Protein AF-A0A848XDM6-F1 (afdb_monomer_lite)

Sequence (126 aa):
MVLRSLLIL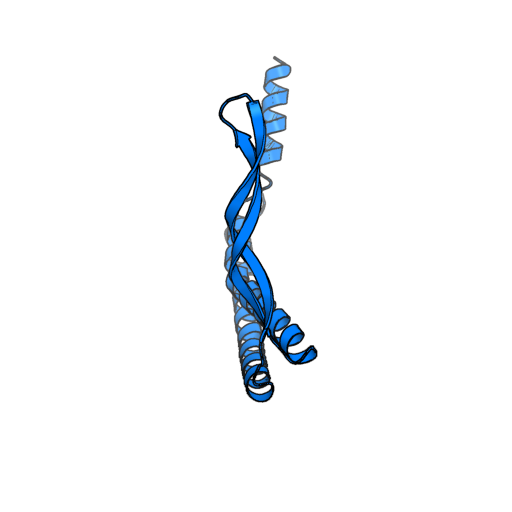ALATLTACGTPQDRCRAKATRDLRVVVDLIEDLQVDIDRGYRLEERTNPTIGIALCSGNNDNSLFCFGNRTSTRKVPVAIDIPAEREKLAALEIKRRELAARAQRELAACEAQFPES

Secondary structure (DSSP, 8-state):
-HHHHHHHHHHHGGGGS--HHHHHHHHHTHHHHHHHHHHHHHHHHHHHTEEEEEEEEEEEEEEEEE-TTS-EEEEEEEEEEEEEEEEE--HHHHHHHHHHHHHHHHHHHHHHHHHHHHHHHHS---

Radius of gyration: 26.06 Å; chains: 1; bounding box: 61×50×61 Å

Structure (mmCIF, N/CA/C/O backbone):
data_AF-A0A848XDM6-F1
#
_entry.id   AF-A0A848XDM6-F1
#
loop_
_atom_site.group_PDB
_atom_site.id
_atom_site.type_symbol
_atom_site.label_atom_id
_atom_site.label_alt_id
_atom_site.label_comp_id
_atom_site.label_asym_id
_atom_site.label_entity_id
_atom_site.label_seq_id
_atom_site.pdbx_PDB_ins_code
_atom_site.Cartn_x
_atom_site.Cartn_y
_atom_site.Cartn_z
_atom_site.occupancy
_atom_site.B_iso_or_equiv
_atom_site.auth_seq_id
_atom_site.auth_comp_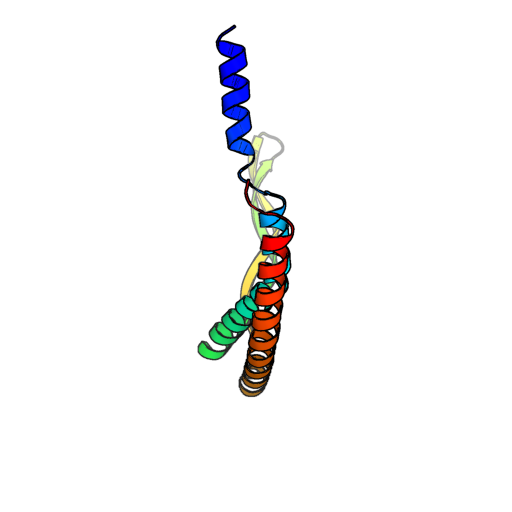id
_atom_site.auth_asym_id
_atom_site.auth_atom_id
_atom_site.pdbx_PDB_model_num
ATOM 1 N N . MET A 1 1 ? -46.099 25.973 4.574 1.00 50.19 1 MET A N 1
ATOM 2 C CA . MET A 1 1 ? -45.518 25.176 5.683 1.00 50.19 1 MET A CA 1
ATOM 3 C C . MET A 1 1 ? -44.930 23.833 5.235 1.00 50.19 1 MET A C 1
ATOM 5 O O . MET A 1 1 ? -43.966 23.401 5.842 1.00 50.19 1 MET A O 1
ATOM 9 N N . VAL A 1 2 ? -45.430 23.211 4.157 1.00 56.62 2 VAL A N 1
ATOM 10 C CA . VAL A 1 2 ? -45.013 21.866 3.692 1.00 56.62 2 VAL A CA 1
ATOM 11 C C . VAL A 1 2 ? -43.583 21.817 3.117 1.00 56.62 2 VAL A C 1
ATOM 13 O O . VAL A 1 2 ? -42.831 20.892 3.404 1.00 56.62 2 VAL A O 1
ATOM 16 N N . LEU A 1 3 ? -43.159 22.856 2.384 1.00 55.97 3 LEU A N 1
ATOM 17 C CA . LEU A 1 3 ? -41.841 22.913 1.726 1.00 55.97 3 LEU A CA 1
ATOM 18 C C . LEU A 1 3 ? -40.655 22.951 2.713 1.00 55.97 3 LEU A C 1
ATOM 20 O O . LEU A 1 3 ? -39.564 22.483 2.410 1.00 55.97 3 LEU A O 1
ATOM 24 N N . ARG A 1 4 ? -40.885 23.483 3.919 1.00 55.75 4 ARG A N 1
ATOM 25 C CA . ARG A 1 4 ? -39.870 23.626 4.975 1.00 55.75 4 ARG A CA 1
ATOM 26 C C . ARG A 1 4 ? -39.664 22.312 5.739 1.00 55.75 4 ARG A C 1
ATOM 28 O O . ARG A 1 4 ? -38.540 21.999 6.109 1.00 55.75 4 ARG A O 1
ATOM 35 N N . SER A 1 5 ? -40.728 21.521 5.900 1.00 56.22 5 SER A N 1
ATOM 36 C CA . SER A 1 5 ? -40.675 20.177 6.493 1.00 56.22 5 SER A CA 1
ATOM 37 C C . SER A 1 5 ? -40.009 19.154 5.566 1.00 56.22 5 SER A C 1
ATOM 39 O O . SER A 1 5 ? -39.261 18.306 6.042 1.00 56.22 5 SER A O 1
ATOM 41 N N . LEU A 1 6 ? -40.209 19.274 4.248 1.00 58.47 6 LEU A N 1
ATOM 42 C CA . LEU A 1 6 ? -39.532 18.438 3.245 1.00 58.47 6 LEU A CA 1
ATOM 43 C C . LEU A 1 6 ? -38.012 18.672 3.219 1.00 58.47 6 LEU A C 1
ATOM 45 O O . LEU A 1 6 ? -37.251 17.718 3.082 1.00 58.47 6 LEU A O 1
ATOM 49 N N . LEU A 1 7 ? -37.563 19.917 3.417 1.00 60.03 7 LEU A N 1
ATOM 50 C CA . LEU A 1 7 ? -36.134 20.245 3.470 1.00 60.03 7 LEU A CA 1
ATOM 51 C C . LEU A 1 7 ? -35.432 19.629 4.693 1.00 60.03 7 LEU A C 1
ATOM 53 O O . LEU A 1 7 ? -34.307 19.158 4.583 1.00 60.03 7 LEU A O 1
ATOM 57 N N . ILE A 1 8 ? -36.095 19.606 5.853 1.00 60.31 8 ILE A N 1
ATOM 58 C CA . ILE A 1 8 ? -35.524 19.048 7.091 1.00 60.31 8 ILE A CA 1
ATOM 59 C C . ILE A 1 8 ? -35.445 17.514 7.011 1.00 60.31 8 ILE A C 1
ATOM 61 O O . ILE A 1 8 ? -34.458 16.931 7.455 1.00 60.31 8 ILE A O 1
ATOM 65 N N . LEU A 1 9 ? -36.432 16.867 6.379 1.00 57.91 9 LEU A N 1
ATOM 66 C CA . LEU A 1 9 ? -36.422 15.418 6.156 1.00 57.91 9 LEU A CA 1
ATOM 67 C C . LEU A 1 9 ? -35.326 14.993 5.163 1.00 57.91 9 LEU A C 1
ATOM 69 O O . LEU A 1 9 ? -34.683 13.968 5.366 1.00 57.91 9 LEU A O 1
ATOM 73 N N . ALA A 1 10 ? -35.063 15.809 4.137 1.00 60.16 10 ALA A N 1
ATOM 74 C CA . ALA A 1 10 ? -33.984 15.568 3.182 1.00 60.16 10 ALA A CA 1
ATOM 75 C C . ALA A 1 10 ? -32.583 15.750 3.796 1.00 60.16 10 ALA A C 1
ATOM 77 O O . ALA A 1 10 ? -31.656 15.069 3.379 1.00 60.16 10 ALA A O 1
ATOM 78 N N . LEU A 1 11 ? -32.404 16.624 4.797 1.00 58.38 11 LEU A N 1
ATOM 79 C CA . LEU A 1 11 ? -31.111 16.783 5.482 1.00 58.38 11 LEU A CA 1
ATOM 80 C C . LEU A 1 11 ? -30.816 15.654 6.486 1.00 58.38 11 LEU A C 1
ATOM 82 O O . LEU A 1 11 ? -29.648 15.340 6.713 1.00 58.38 11 LEU A O 1
ATOM 86 N N . ALA A 1 12 ? -31.844 15.016 7.056 1.00 58.53 12 ALA A N 1
ATOM 87 C CA . ALA A 1 12 ? -31.676 13.910 8.002 1.00 58.53 12 ALA A CA 1
ATOM 88 C C . ALA A 1 12 ? -31.097 12.639 7.352 1.00 58.53 12 ALA A C 1
ATOM 90 O O . ALA A 1 12 ? -30.471 11.837 8.035 1.00 58.53 12 ALA A O 1
ATOM 91 N N . THR A 1 13 ? -31.237 12.470 6.034 1.00 57.81 13 THR A N 1
ATOM 92 C CA . THR A 1 13 ? -30.654 11.330 5.307 1.00 57.81 13 THR A CA 1
ATOM 93 C C . THR A 1 13 ? -29.189 11.541 4.906 1.00 57.81 13 THR A C 1
ATOM 95 O O . THR A 1 13 ? -28.556 10.601 4.436 1.00 57.81 13 THR A O 1
ATOM 98 N N . LEU A 1 14 ? -28.618 12.743 5.092 1.00 55.84 14 LEU A N 1
ATOM 99 C CA . LEU A 1 14 ? -27.204 13.020 4.781 1.00 55.84 14 LEU A CA 1
ATOM 100 C C . LEU A 1 14 ? -26.236 12.747 5.948 1.00 55.84 14 LEU A C 1
ATOM 102 O O . LEU A 1 14 ? -25.024 12.837 5.759 1.00 55.84 14 LEU A O 1
ATOM 106 N N . THR A 1 15 ? -26.718 12.379 7.139 1.00 53.94 15 THR A N 1
ATOM 107 C CA . THR A 1 15 ? -25.850 12.042 8.288 1.00 53.94 15 THR A CA 1
ATOM 108 C C . THR A 1 15 ? -25.278 10.619 8.234 1.00 53.94 15 THR A C 1
ATOM 110 O O . THR A 1 15 ? -24.436 10.275 9.060 1.00 53.94 15 THR A O 1
ATOM 113 N N . ALA A 1 16 ? -25.668 9.813 7.240 1.00 56.12 16 ALA A N 1
ATOM 114 C CA . ALA A 1 16 ? -25.228 8.424 7.080 1.00 56.12 16 ALA A CA 1
ATOM 115 C C . ALA A 1 16 ? -23.780 8.261 6.565 1.00 56.12 16 ALA A C 1
ATOM 117 O O . ALA A 1 16 ? -23.241 7.161 6.593 1.00 56.12 16 ALA A O 1
ATOM 118 N N . CYS A 1 17 ? -23.115 9.334 6.123 1.00 60.31 17 CYS A N 1
ATOM 119 C CA . CYS A 1 17 ? -21.699 9.293 5.742 1.00 60.31 17 CYS A CA 1
ATOM 120 C C . CYS A 1 17 ? -20.819 9.856 6.866 1.00 60.31 17 CYS A C 1
ATOM 122 O O . CYS A 1 17 ? -20.324 10.980 6.786 1.00 60.31 17 CYS A O 1
ATOM 124 N N . GLY A 1 18 ? -20.605 9.067 7.920 1.00 69.06 18 GLY A N 1
ATOM 125 C CA . GLY A 1 18 ? -19.548 9.333 8.900 1.00 69.06 18 GLY A CA 1
ATOM 126 C C . GLY A 1 18 ? -20.043 9.624 10.308 1.00 69.06 18 GLY A C 1
ATOM 127 O O . GLY A 1 18 ? -19.659 10.650 10.895 1.00 69.06 18 GLY A O 1
ATOM 128 N N . THR A 1 19 ? -20.828 8.695 10.859 1.00 86.38 19 THR A N 1
ATOM 129 C CA . THR A 1 19 ? -21.196 8.696 12.278 1.00 86.38 19 THR A CA 1
ATOM 130 C C . THR A 1 19 ? -19.938 8.659 13.168 1.00 86.38 19 THR A C 1
ATOM 132 O O . THR A 1 19 ? -18.853 8.261 12.716 1.00 86.38 19 THR A O 1
ATOM 135 N N . PRO A 1 20 ? -20.022 9.078 14.445 1.00 87.88 20 PRO A N 1
ATOM 136 C CA . PRO A 1 20 ? -18.915 8.920 15.391 1.00 87.88 20 PRO A CA 1
ATOM 137 C C . PRO A 1 20 ? -18.415 7.471 15.484 1.00 87.88 20 PRO A C 1
ATOM 139 O O . PRO A 1 20 ? -17.206 7.239 15.573 1.00 87.88 20 PRO A O 1
ATOM 142 N N . GLN A 1 21 ? -19.333 6.508 15.375 1.00 89.44 21 GLN A N 1
ATOM 143 C CA . GLN A 1 21 ? -19.009 5.091 15.399 1.00 89.44 21 GLN A CA 1
ATOM 144 C C . GLN A 1 21 ? -18.216 4.662 14.153 1.00 89.44 21 GLN A C 1
ATOM 146 O O . GLN A 1 21 ? -17.160 4.044 14.299 1.00 89.44 21 GLN A O 1
ATOM 151 N N . ASP A 1 22 ? -18.630 5.069 12.947 1.00 89.75 22 ASP A N 1
ATOM 152 C CA . ASP A 1 22 ? -17.909 4.757 11.700 1.00 89.75 22 ASP A CA 1
ATOM 153 C C . ASP A 1 22 ? -16.467 5.261 11.737 1.00 89.75 22 ASP A C 1
ATOM 155 O O . ASP A 1 22 ? -15.529 4.555 11.359 1.00 89.75 22 ASP A O 1
ATOM 159 N N . ARG A 1 23 ? -16.260 6.484 12.243 1.00 91.25 23 ARG A N 1
ATOM 160 C CA . ARG A 1 23 ? -14.917 7.071 12.379 1.00 91.25 23 ARG A CA 1
ATOM 161 C C . ARG A 1 23 ? -14.057 6.278 13.358 1.00 91.25 23 ARG A C 1
ATOM 163 O O . ARG A 1 23 ? -12.867 6.084 13.098 1.00 91.25 23 ARG A O 1
ATOM 170 N N . CYS A 1 24 ? -14.647 5.809 14.458 1.00 94.38 24 CYS A N 1
ATOM 171 C CA . CYS A 1 24 ? -13.967 4.954 15.426 1.00 94.38 24 CYS A CA 1
ATOM 172 C C . CYS A 1 24 ? -13.564 3.616 14.788 1.00 94.38 24 CYS A C 1
ATOM 174 O O . CYS A 1 24 ? -12.380 3.272 14.796 1.00 94.38 24 CYS A O 1
ATOM 176 N N . ARG A 1 25 ? -14.504 2.916 14.133 1.00 93.81 25 ARG A N 1
ATOM 177 C CA . ARG A 1 25 ? -14.250 1.639 13.437 1.00 93.81 25 ARG A CA 1
ATOM 178 C C . ARG A 1 25 ? -13.186 1.783 12.339 1.00 93.81 25 ARG A C 1
ATOM 180 O O . ARG A 1 25 ? -12.273 0.959 12.229 1.00 93.81 25 ARG A O 1
ATOM 187 N N . ALA A 1 26 ? -13.247 2.861 11.555 1.00 94.38 26 ALA A N 1
ATOM 188 C CA . ALA A 1 26 ? -12.278 3.148 10.498 1.00 94.38 26 ALA A CA 1
ATOM 189 C C . ALA A 1 26 ? -10.861 3.382 11.043 1.00 94.38 26 ALA A C 1
ATOM 191 O O . ALA A 1 26 ? -9.881 3.006 10.392 1.00 94.38 26 ALA A O 1
ATOM 192 N N . LYS A 1 27 ? -10.744 3.998 12.228 1.00 95.25 27 LYS A N 1
ATOM 193 C CA . LYS A 1 27 ? -9.469 4.180 12.932 1.00 95.25 27 LYS A CA 1
ATOM 194 C C . LYS A 1 27 ? -8.954 2.856 13.501 1.00 95.25 27 LYS A C 1
ATOM 196 O O . LYS A 1 27 ? -7.794 2.540 13.264 1.00 95.25 27 LYS A O 1
ATOM 201 N N . ALA A 1 28 ? -9.814 2.079 14.161 1.00 96.62 28 ALA A N 1
ATOM 202 C CA . ALA A 1 28 ? -9.473 0.795 14.784 1.00 96.62 28 ALA A CA 1
ATOM 203 C C . ALA A 1 28 ? -8.901 -0.236 13.792 1.00 96.62 28 ALA A C 1
ATOM 205 O O . ALA A 1 28 ? -8.072 -1.072 14.137 1.00 96.62 28 ALA A O 1
ATOM 206 N N . THR A 1 29 ? -9.331 -0.170 12.532 1.00 97.44 29 THR A N 1
ATOM 207 C CA . THR A 1 29 ? -8.918 -1.108 11.473 1.00 97.44 29 THR A CA 1
ATOM 208 C C . THR A 1 29 ? -7.863 -0.543 10.525 1.00 97.44 29 THR A C 1
ATOM 210 O O . THR A 1 29 ? -7.452 -1.240 9.600 1.00 97.44 29 THR A O 1
ATOM 213 N N . ARG A 1 30 ? -7.428 0.712 10.707 1.00 97.69 30 ARG A N 1
ATOM 214 C CA . ARG A 1 30 ? -6.546 1.407 9.754 1.00 97.69 30 ARG A CA 1
ATOM 215 C C . ARG A 1 30 ? -5.250 0.641 9.508 1.00 97.69 30 ARG A C 1
ATOM 217 O O . ARG A 1 30 ? -4.948 0.325 8.364 1.00 97.69 30 ARG A O 1
ATOM 224 N N . ASP A 1 31 ? -4.522 0.329 10.572 1.00 97.88 31 ASP A N 1
ATOM 225 C CA . ASP A 1 31 ? -3.206 -0.307 10.459 1.00 97.88 31 ASP A CA 1
ATOM 226 C C . ASP A 1 31 ? -3.322 -1.738 9.925 1.00 97.88 31 ASP A C 1
ATOM 228 O O . ASP A 1 31 ? -2.475 -2.188 9.157 1.00 97.88 31 ASP A O 1
ATOM 232 N N . LEU A 1 32 ? -4.399 -2.443 10.293 1.00 98.50 32 LEU A N 1
ATOM 233 C CA . LEU A 1 32 ? -4.685 -3.773 9.763 1.00 98.50 32 LEU A CA 1
ATOM 234 C C . LEU A 1 32 ? -4.890 -3.728 8.246 1.00 98.50 32 LEU A C 1
ATOM 236 O O . LEU A 1 32 ? -4.319 -4.562 7.554 1.00 98.50 32 LEU A O 1
ATOM 240 N N . ARG A 1 33 ? -5.665 -2.759 7.738 1.00 98.25 33 ARG A N 1
ATOM 241 C CA . ARG A 1 33 ? -5.876 -2.583 6.293 1.00 98.25 33 ARG A CA 1
ATOM 242 C C . ARG A 1 33 ? -4.562 -2.325 5.570 1.00 98.25 33 ARG A C 1
ATOM 244 O O . ARG A 1 33 ? -4.243 -3.067 4.659 1.00 98.25 33 ARG A O 1
ATOM 251 N N . VAL A 1 34 ? -3.746 -1.396 6.073 1.00 98.38 34 VAL A N 1
ATOM 252 C CA . VAL A 1 34 ? -2.421 -1.116 5.493 1.00 98.38 34 VAL A CA 1
ATOM 253 C C . VAL A 1 34 ? -1.561 -2.379 5.409 1.00 98.38 34 VAL A C 1
ATOM 255 O O . VAL A 1 34 ? -0.950 -2.637 4.381 1.00 98.38 34 VAL A O 1
ATOM 258 N N . VAL A 1 35 ? -1.505 -3.191 6.468 1.00 98.62 35 VAL A N 1
ATOM 259 C CA . VAL A 1 35 ? -0.706 -4.429 6.448 1.00 98.62 35 VAL A CA 1
ATOM 260 C C . VAL A 1 35 ? -1.288 -5.482 5.505 1.00 98.62 35 VAL A C 1
ATOM 262 O O . VAL A 1 35 ? -0.522 -6.208 4.881 1.00 98.62 35 VAL A O 1
ATOM 265 N N . VAL A 1 36 ? -2.614 -5.582 5.395 1.00 98.69 36 VAL A N 1
ATOM 266 C CA . VAL A 1 36 ? -3.265 -6.479 4.428 1.00 98.69 36 VAL A CA 1
ATOM 267 C C . VAL A 1 36 ? -2.945 -6.054 2.996 1.00 98.69 36 VAL A C 1
ATOM 269 O O . VAL A 1 36 ? -2.537 -6.907 2.215 1.00 98.69 36 VAL A O 1
ATOM 272 N N . ASP A 1 37 ? -3.031 -4.760 2.693 1.00 98.56 37 ASP A N 1
ATOM 273 C CA . ASP A 1 37 ? -2.714 -4.214 1.370 1.00 98.56 37 ASP A CA 1
ATOM 274 C C . ASP A 1 37 ? -1.239 -4.482 1.011 1.00 98.56 37 ASP A C 1
ATOM 276 O O . ASP A 1 37 ? -0.931 -4.979 -0.067 1.00 98.56 37 ASP A O 1
ATOM 280 N N . LEU A 1 38 ? -0.314 -4.265 1.957 1.00 98.44 38 LEU A N 1
ATOM 281 C CA . LEU A 1 38 ? 1.109 -4.576 1.763 1.00 98.44 38 LEU A CA 1
ATOM 282 C C . LEU A 1 38 ? 1.362 -6.070 1.509 1.00 98.44 38 LEU A C 1
ATOM 284 O O . LEU A 1 38 ? 2.251 -6.417 0.736 1.00 98.44 38 LEU A O 1
ATOM 288 N N . ILE A 1 39 ? 0.620 -6.959 2.175 1.00 98.75 39 ILE A N 1
ATOM 289 C CA . ILE A 1 39 ? 0.715 -8.408 1.948 1.00 98.75 39 ILE A CA 1
ATOM 290 C C . ILE A 1 39 ? 0.278 -8.749 0.523 1.00 98.75 39 ILE A C 1
ATOM 292 O O . ILE A 1 39 ? 0.983 -9.501 -0.147 1.00 98.75 39 ILE A O 1
ATOM 296 N N . GLU A 1 40 ? -0.848 -8.197 0.070 1.00 98.50 40 GLU A N 1
ATOM 297 C CA . GLU A 1 40 ? -1.367 -8.419 -1.282 1.00 98.50 40 GLU A CA 1
ATOM 298 C C . GLU A 1 40 ? -0.378 -7.919 -2.344 1.00 98.50 40 GLU A C 1
ATOM 300 O O . GLU A 1 40 ? -0.014 -8.674 -3.248 1.00 98.50 40 GLU A O 1
ATOM 305 N N . ASP A 1 41 ? 0.151 -6.704 -2.180 1.00 97.69 41 ASP A N 1
ATOM 306 C CA . ASP A 1 41 ? 1.157 -6.136 -3.082 1.00 97.69 41 ASP A CA 1
ATOM 307 C C . ASP A 1 41 ? 2.414 -7.018 -3.164 1.00 97.69 41 ASP A C 1
ATOM 309 O O . ASP A 1 41 ? 2.901 -7.322 -4.258 1.00 97.69 41 ASP A O 1
ATOM 313 N N . LEU A 1 42 ? 2.933 -7.481 -2.018 1.00 98.12 42 LEU A N 1
ATOM 314 C CA . LEU A 1 42 ? 4.099 -8.369 -1.990 1.00 98.12 42 LEU A CA 1
ATOM 315 C C . LEU A 1 42 ? 3.814 -9.711 -2.667 1.00 98.12 42 LEU A C 1
ATOM 317 O O . LEU A 1 42 ? 4.677 -10.219 -3.380 1.00 98.12 42 LEU A O 1
ATOM 321 N N . GLN A 1 43 ? 2.633 -10.293 -2.455 1.00 98.31 43 GLN A N 1
ATOM 322 C CA . GLN A 1 43 ? 2.245 -11.554 -3.090 1.00 98.31 43 GLN A CA 1
ATOM 323 C C . GLN A 1 43 ? 2.206 -11.408 -4.612 1.00 98.31 43 GLN A C 1
ATOM 325 O O . GLN A 1 43 ? 2.847 -12.190 -5.311 1.00 98.31 43 GLN A O 1
ATOM 330 N N . VAL A 1 44 ? 1.564 -10.353 -5.122 1.00 98.25 44 VAL A N 1
ATOM 331 C CA . VAL A 1 44 ? 1.513 -10.065 -6.563 1.00 98.25 44 VAL A CA 1
ATOM 332 C C . VAL A 1 44 ? 2.916 -9.847 -7.142 1.00 98.25 44 VAL A C 1
ATOM 334 O O . VAL A 1 44 ? 3.217 -10.322 -8.240 1.00 98.25 44 VAL A O 1
ATOM 337 N N . ASP A 1 45 ? 3.788 -9.132 -6.426 1.00 98.00 45 ASP A N 1
ATOM 338 C CA . ASP A 1 45 ? 5.176 -8.894 -6.831 1.00 98.00 45 ASP A CA 1
ATOM 339 C C . ASP A 1 45 ? 6.004 -10.192 -6.873 1.00 98.00 45 ASP A C 1
ATOM 341 O O . ASP A 1 45 ? 6.756 -10.414 -7.827 1.00 98.00 45 ASP A O 1
ATOM 345 N N . ILE A 1 46 ? 5.856 -11.057 -5.864 1.00 98.19 46 ILE A N 1
ATOM 346 C CA . ILE A 1 46 ? 6.542 -12.353 -5.769 1.00 98.19 46 ILE A CA 1
ATOM 347 C C . ILE A 1 46 ? 6.061 -13.301 -6.869 1.00 98.19 46 ILE A C 1
ATOM 349 O O . ILE A 1 46 ? 6.898 -13.921 -7.527 1.00 98.19 46 ILE A O 1
ATOM 353 N N . ASP A 1 47 ? 4.749 -13.390 -7.094 1.00 97.88 47 ASP A N 1
ATOM 354 C CA . ASP A 1 47 ? 4.147 -14.307 -8.070 1.00 97.88 47 ASP A CA 1
ATOM 355 C C . ASP A 1 4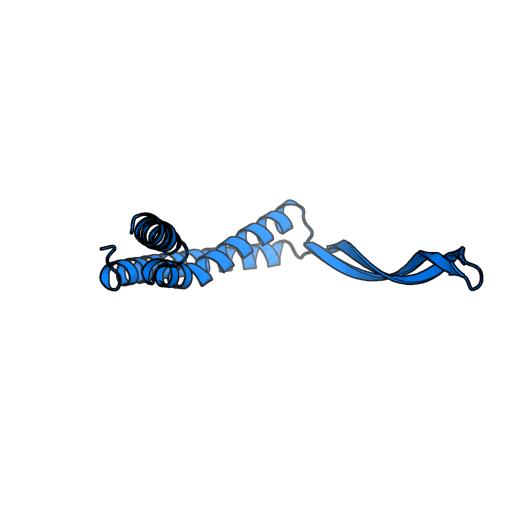7 ? 4.608 -14.005 -9.498 1.00 97.88 47 ASP A C 1
ATOM 357 O O . ASP A 1 47 ? 4.850 -14.919 -10.288 1.00 97.88 47 ASP A O 1
ATOM 361 N N . ARG A 1 48 ? 4.792 -12.721 -9.828 1.00 96.81 48 ARG A N 1
ATOM 362 C CA . ARG A 1 48 ? 5.335 -12.309 -11.131 1.00 96.81 48 ARG A CA 1
ATOM 363 C C . ARG A 1 48 ? 6.867 -12.253 -11.180 1.00 96.81 48 ARG A C 1
ATOM 365 O O . ARG A 1 48 ? 7.431 -12.229 -12.270 1.00 96.81 48 ARG A O 1
ATOM 372 N N . GLY A 1 49 ? 7.540 -12.212 -10.028 1.00 97.50 49 GLY A N 1
ATOM 373 C CA . GLY A 1 49 ? 9.003 -12.195 -9.906 1.00 97.50 49 GLY A CA 1
ATOM 374 C C . GLY A 1 49 ? 9.679 -10.833 -10.129 1.00 97.50 49 GLY A C 1
ATOM 375 O O . GLY A 1 49 ? 10.888 -10.784 -10.354 1.00 97.50 49 GLY A O 1
ATOM 376 N N . TYR A 1 50 ? 8.937 -9.723 -10.094 1.00 97.44 50 TYR A N 1
ATOM 377 C CA . TYR A 1 50 ? 9.470 -8.357 -10.246 1.00 97.44 50 TYR A CA 1
ATOM 378 C C . TYR A 1 50 ? 8.524 -7.319 -9.631 1.00 97.44 50 TYR A C 1
ATOM 380 O O . TYR A 1 50 ? 7.331 -7.571 -9.522 1.00 97.44 50 TYR A O 1
ATOM 388 N N . ARG A 1 51 ? 9.003 -6.112 -9.300 1.00 97.25 51 ARG A N 1
ATOM 389 C CA . ARG A 1 51 ? 8.202 -4.950 -8.868 1.00 97.25 51 ARG A CA 1
ATOM 390 C C . ARG A 1 51 ? 7.830 -4.051 -10.060 1.00 97.25 51 ARG A C 1
ATOM 392 O O . ARG A 1 51 ? 8.632 -3.900 -10.968 1.00 97.25 51 ARG A O 1
ATOM 399 N N . LEU A 1 52 ? 6.644 -3.448 -10.092 1.00 96.38 52 LEU A N 1
ATOM 400 C CA . LEU A 1 52 ? 6.263 -2.422 -11.057 1.00 96.38 52 LEU A CA 1
ATOM 401 C C . LEU A 1 52 ? 6.419 -1.078 -10.365 1.00 96.38 52 LEU A C 1
ATOM 403 O O . LEU A 1 52 ? 5.664 -0.761 -9.453 1.00 96.38 52 LEU A O 1
ATOM 407 N N . GLU A 1 53 ? 7.389 -0.290 -10.809 1.00 95.38 53 GLU A N 1
ATOM 408 C CA . GLU A 1 53 ? 7.625 1.043 -10.264 1.00 95.38 53 GLU A CA 1
ATOM 409 C C . GLU A 1 53 ? 7.188 2.112 -11.255 1.00 95.38 53 GLU A C 1
ATOM 411 O O . GLU A 1 53 ? 7.426 2.005 -12.462 1.00 95.38 53 GLU A O 1
ATOM 416 N N . GLU A 1 54 ? 6.567 3.172 -10.745 1.00 95.06 54 GLU A N 1
ATOM 417 C CA . GLU A 1 54 ? 6.291 4.356 -11.546 1.00 95.06 54 GLU A CA 1
ATOM 418 C C . GLU A 1 54 ? 7.587 5.136 -11.772 1.00 95.06 54 GLU A C 1
ATOM 420 O O . GLU A 1 54 ? 8.302 5.517 -10.842 1.00 95.06 54 GLU A O 1
ATOM 425 N N . ARG A 1 55 ? 7.914 5.357 -13.044 1.00 93.56 55 ARG A N 1
ATOM 426 C CA . ARG A 1 55 ? 9.030 6.200 -13.467 1.00 93.56 55 ARG A CA 1
ATOM 427 C C . ARG A 1 55 ? 8.486 7.352 -14.289 1.00 93.56 55 ARG A C 1
ATOM 429 O O . ARG A 1 55 ? 7.847 7.137 -15.321 1.00 93.56 55 ARG A O 1
ATOM 436 N N . THR A 1 56 ? 8.784 8.561 -13.831 1.00 93.00 56 THR A N 1
ATOM 437 C CA . THR A 1 56 ? 8.469 9.803 -14.531 1.00 93.00 56 THR A CA 1
ATOM 438 C C . THR A 1 56 ? 9.702 10.259 -15.286 1.00 93.00 56 THR A C 1
ATOM 440 O O . THR A 1 56 ? 10.692 10.655 -14.675 1.00 93.00 56 THR A O 1
ATOM 443 N N . ASN A 1 57 ? 9.637 10.218 -16.613 1.00 88.62 57 ASN A N 1
ATOM 444 C CA . ASN A 1 57 ? 10.729 10.672 -17.465 1.00 88.62 57 ASN A CA 1
ATOM 445 C C . ASN A 1 57 ? 10.335 11.973 -18.175 1.00 88.62 57 ASN A C 1
ATOM 447 O O . ASN A 1 57 ? 9.212 12.061 -18.690 1.00 88.62 57 ASN A O 1
ATOM 451 N N . PRO A 1 58 ? 11.230 12.978 -18.242 1.00 86.56 58 PRO A N 1
ATOM 452 C CA . PRO A 1 58 ? 11.041 14.097 -19.146 1.00 86.56 58 PRO A CA 1
ATOM 453 C C . PRO A 1 58 ? 11.117 13.578 -20.584 1.00 86.56 58 PRO A C 1
ATOM 455 O O . PRO A 1 58 ? 12.006 12.816 -20.959 1.00 86.56 58 PRO A O 1
ATOM 458 N N . THR A 1 59 ? 10.145 13.977 -21.383 1.00 86.38 59 THR A N 1
ATOM 459 C CA . THR A 1 59 ? 9.991 13.619 -22.789 1.00 86.38 59 THR A CA 1
ATOM 460 C C . THR A 1 59 ? 9.703 14.887 -23.576 1.00 86.38 59 THR A C 1
ATOM 462 O O . THR A 1 59 ? 9.140 15.843 -23.042 1.00 86.38 59 THR A O 1
ATOM 465 N N . ILE A 1 60 ? 10.080 14.913 -24.849 1.00 87.25 60 ILE A N 1
ATOM 466 C CA . ILE A 1 60 ? 9.688 15.999 -25.744 1.00 87.25 60 ILE A CA 1
ATOM 467 C C . ILE A 1 60 ? 8.385 15.573 -26.414 1.00 87.25 60 ILE A C 1
ATOM 469 O O . ILE A 1 60 ? 8.345 14.581 -27.138 1.00 87.25 60 ILE A O 1
ATOM 473 N N . GLY A 1 61 ? 7.310 16.303 -26.131 1.00 86.69 61 GLY A N 1
ATOM 474 C CA . GLY A 1 61 ? 6.004 16.082 -26.736 1.00 86.69 61 GLY A CA 1
ATOM 475 C C . GLY A 1 61 ? 5.716 17.091 -27.838 1.00 86.69 61 GLY A C 1
ATOM 476 O O . GLY A 1 61 ? 6.170 18.231 -27.771 1.00 86.69 61 GLY A O 1
ATOM 477 N N . ILE A 1 62 ? 4.907 16.679 -28.812 1.00 89.81 62 ILE A N 1
ATOM 478 C CA . ILE A 1 62 ? 4.346 17.567 -29.833 1.00 89.81 62 ILE A CA 1
ATOM 479 C C . ILE A 1 62 ? 2.913 17.940 -29.425 1.00 89.81 62 ILE A C 1
ATOM 481 O O . ILE A 1 62 ? 2.126 17.083 -29.006 1.00 89.81 62 ILE A O 1
ATOM 485 N N . ALA A 1 63 ? 2.574 19.225 -29.504 1.00 87.31 63 ALA A N 1
ATOM 486 C CA . ALA A 1 63 ? 1.239 19.764 -29.239 1.00 87.31 63 ALA A CA 1
ATOM 487 C C . ALA A 1 63 ? 0.788 20.673 -30.382 1.00 87.31 63 ALA A C 1
ATOM 489 O O . ALA A 1 63 ? 1.628 21.309 -31.014 1.00 87.31 63 ALA A O 1
ATOM 490 N N . LEU A 1 64 ? -0.525 20.783 -30.594 1.00 90.00 64 LEU A N 1
ATOM 491 C CA . LEU A 1 64 ? -1.081 21.890 -31.368 1.00 90.00 64 LEU A CA 1
ATOM 492 C C . LEU A 1 64 ? -1.058 23.163 -30.515 1.00 90.00 64 LEU A C 1
ATOM 494 O O . LEU A 1 64 ? -1.476 23.146 -29.358 1.00 90.00 64 LEU A O 1
ATOM 498 N N . CYS A 1 65 ? -0.581 24.251 -31.104 1.00 86.12 65 CYS A N 1
ATOM 499 C CA . CYS A 1 65 ? -0.537 25.586 -30.521 1.00 86.12 65 CYS A CA 1
ATOM 500 C C . CYS A 1 65 ? -1.122 26.602 -31.499 1.00 86.12 65 CYS A C 1
ATOM 502 O O . CYS A 1 65 ? -1.071 26.387 -32.711 1.00 86.12 65 CYS A O 1
ATOM 504 N N . SER A 1 66 ? -1.588 27.739 -30.983 1.00 88.12 66 SER A N 1
ATOM 505 C CA . SER A 1 66 ? -1.901 28.895 -31.827 1.00 88.12 66 SER A CA 1
ATOM 506 C C . SER A 1 66 ? -0.635 29.705 -32.115 1.00 88.12 66 SER A C 1
ATOM 508 O O . SER A 1 66 ? 0.153 29.964 -31.202 1.00 88.12 66 SER A O 1
ATOM 510 N N . GLY A 1 67 ? -0.426 30.077 -33.376 1.00 81.62 67 GLY A N 1
ATOM 511 C CA . GLY A 1 67 ? 0.580 31.050 -33.793 1.00 81.62 67 GLY A CA 1
ATOM 512 C C . GLY A 1 67 ? 0.028 32.477 -33.847 1.00 81.62 67 GLY A C 1
ATOM 513 O O . GLY A 1 67 ? -1.139 32.726 -33.565 1.00 81.62 67 GLY A O 1
ATOM 514 N N . ASN A 1 68 ? 0.876 33.437 -34.229 1.00 83.94 68 ASN A N 1
ATOM 515 C CA . ASN A 1 68 ? 0.559 34.872 -34.155 1.00 83.94 68 ASN A CA 1
ATOM 516 C C . ASN A 1 68 ? -0.625 35.333 -35.032 1.00 83.94 68 ASN A C 1
ATOM 518 O O . ASN A 1 68 ? -1.128 36.429 -34.809 1.00 83.94 68 ASN A O 1
ATOM 522 N N . ASN A 1 69 ? -1.066 34.528 -36.007 1.00 82.31 69 ASN A N 1
ATOM 523 C CA . ASN A 1 69 ? -2.132 34.874 -36.958 1.00 82.31 69 ASN A CA 1
ATOM 524 C C . ASN A 1 69 ? -3.287 33.849 -36.930 1.00 82.31 69 ASN A C 1
ATOM 526 O O . ASN A 1 69 ? -3.788 33.475 -37.989 1.00 82.31 69 ASN A O 1
ATOM 530 N N . ASP A 1 70 ? -3.640 33.317 -35.753 1.00 79.19 70 ASP A N 1
ATOM 531 C CA . ASP A 1 70 ? -4.650 32.250 -35.569 1.00 79.19 70 ASP A CA 1
ATOM 532 C C . ASP A 1 70 ? -4.390 30.970 -36.389 1.00 79.19 70 ASP A C 1
ATOM 534 O O . ASP A 1 70 ? -5.268 30.132 -36.609 1.00 79.19 70 ASP A O 1
ATOM 538 N N . ASN A 1 71 ? -3.149 30.773 -36.832 1.00 83.69 71 ASN A N 1
ATOM 539 C CA . ASN A 1 71 ? -2.730 29.551 -37.493 1.00 83.69 71 ASN A CA 1
ATOM 540 C C . ASN A 1 71 ? -2.420 28.463 -36.459 1.00 83.69 71 ASN A C 1
ATOM 542 O O . ASN A 1 71 ? -1.716 28.692 -35.478 1.00 83.69 71 ASN A O 1
ATOM 546 N N . SER A 1 72 ? -2.907 27.246 -36.703 1.00 87.38 72 SER A N 1
ATOM 547 C CA . SER A 1 72 ? -2.533 26.082 -35.895 1.00 87.38 72 SER A CA 1
ATOM 548 C C . SER A 1 72 ? -1.140 25.592 -36.292 1.00 87.38 72 SER A C 1
ATOM 550 O O . SER A 1 72 ? -0.891 25.283 -37.457 1.00 87.38 72 SER A O 1
ATOM 552 N N . LEU A 1 73 ? -0.233 25.517 -35.320 1.00 89.62 73 LEU A N 1
ATOM 553 C CA . LEU A 1 73 ? 1.154 25.077 -35.482 1.00 89.62 73 LEU A CA 1
ATOM 554 C C . LEU A 1 73 ? 1.444 23.894 -34.555 1.00 89.62 73 LEU A C 1
ATOM 556 O O . LEU A 1 73 ? 0.794 23.729 -33.524 1.00 89.62 73 LEU A O 1
ATOM 560 N N . PHE A 1 74 ? 2.459 23.095 -34.887 1.00 91.12 74 PHE A N 1
ATOM 561 C CA . PHE A 1 74 ? 2.991 22.084 -33.975 1.00 91.12 74 PHE A CA 1
ATOM 562 C C . PHE A 1 74 ? 4.148 22.662 -33.157 1.00 91.12 74 PHE A C 1
ATOM 564 O O . PHE A 1 74 ? 5.169 23.048 -33.723 1.00 91.12 74 PHE A O 1
ATOM 571 N N . CYS A 1 75 ? 4.013 22.685 -31.830 1.00 89.38 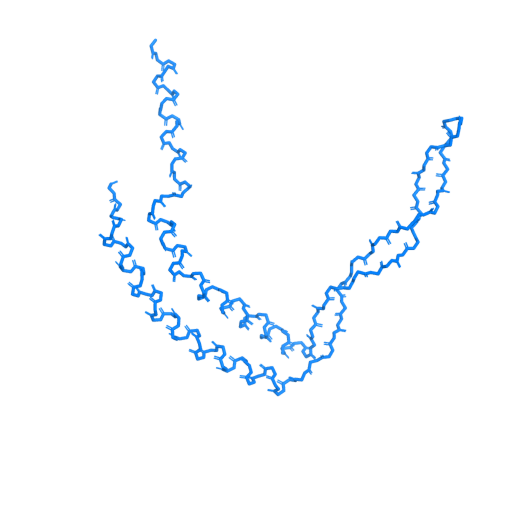75 CYS A N 1
ATOM 572 C CA . CYS A 1 75 ? 5.111 23.023 -30.925 1.00 89.38 75 CYS A CA 1
ATOM 573 C C . CYS A 1 75 ? 5.696 21.777 -30.279 1.00 89.38 75 CYS A C 1
ATOM 575 O O . CYS A 1 75 ? 4.966 20.872 -29.867 1.00 89.38 75 CYS A O 1
ATOM 577 N N . PHE A 1 76 ? 7.009 21.809 -30.077 1.00 90.62 76 PHE A N 1
ATOM 578 C CA . PHE A 1 76 ? 7.692 20.910 -29.162 1.00 90.62 76 PHE A CA 1
ATOM 579 C C . PHE A 1 76 ? 7.687 21.519 -27.762 1.00 90.62 76 PHE A C 1
ATOM 581 O O . PHE A 1 76 ? 7.978 22.702 -27.590 1.00 90.62 76 PHE A O 1
ATOM 588 N N . GLY A 1 77 ? 7.362 20.713 -26.760 1.00 86.12 77 GLY A N 1
ATOM 589 C CA . GLY A 1 77 ? 7.384 21.133 -25.366 1.00 86.12 77 GLY A CA 1
ATOM 590 C C . GLY A 1 77 ? 7.844 20.005 -24.459 1.00 86.12 77 GLY A C 1
ATOM 591 O O . GLY A 1 77 ? 7.637 18.825 -24.755 1.00 86.12 77 GLY A O 1
ATOM 592 N N . ASN A 1 78 ? 8.453 20.374 -23.336 1.00 88.38 78 ASN A N 1
ATOM 593 C CA . ASN A 1 78 ? 8.769 19.413 -22.291 1.00 88.38 78 ASN A CA 1
ATOM 594 C C . ASN A 1 78 ? 7.465 18.861 -21.714 1.00 88.38 78 ASN A C 1
ATOM 596 O O . ASN A 1 78 ? 6.596 19.610 -21.268 1.00 88.38 78 ASN A O 1
ATOM 600 N N . ARG A 1 79 ? 7.339 17.539 -21.719 1.00 84.12 79 ARG A N 1
ATOM 601 C CA . ARG A 1 79 ? 6.254 16.802 -21.077 1.00 84.12 79 ARG A CA 1
ATOM 602 C C . ARG A 1 79 ? 6.838 15.757 -20.153 1.00 84.12 79 ARG A C 1
ATOM 604 O O . ARG A 1 79 ? 7.865 15.156 -20.448 1.00 84.12 79 ARG A O 1
ATOM 611 N N . THR A 1 80 ? 6.166 15.494 -19.050 1.00 88.94 80 THR A N 1
ATOM 612 C CA . THR A 1 80 ? 6.485 14.356 -18.195 1.00 88.94 80 THR A CA 1
ATOM 613 C C . THR A 1 80 ? 5.633 13.168 -18.619 1.00 88.94 80 THR A C 1
ATOM 615 O O . THR A 1 80 ? 4.419 13.282 -18.770 1.00 88.94 80 THR A O 1
ATOM 618 N N . SER A 1 81 ? 6.275 12.024 -18.847 1.00 87.69 81 SER A N 1
ATOM 619 C CA . SER A 1 81 ? 5.586 10.758 -19.087 1.00 87.69 81 SER A CA 1
ATOM 620 C C . SER A 1 81 ? 5.822 9.843 -17.897 1.00 87.69 81 SER A C 1
ATOM 622 O O . SER A 1 81 ? 6.964 9.460 -17.633 1.00 87.69 81 SER A O 1
ATOM 624 N N . THR A 1 82 ? 4.745 9.459 -17.216 1.00 93.19 82 THR A N 1
ATOM 625 C CA . THR A 1 82 ? 4.777 8.444 -16.159 1.00 93.19 82 THR A CA 1
ATOM 626 C C . THR A 1 82 ? 4.458 7.087 -16.765 1.00 93.19 82 THR A C 1
ATOM 628 O O . THR A 1 82 ? 3.428 6.921 -17.418 1.00 93.19 82 THR A O 1
ATOM 631 N N . ARG A 1 83 ? 5.343 6.108 -16.575 1.00 93.44 83 ARG A N 1
ATOM 632 C CA . ARG A 1 83 ? 5.113 4.719 -16.994 1.00 93.44 83 ARG A CA 1
ATOM 633 C C . ARG A 1 83 ? 5.502 3.750 -15.884 1.00 93.44 83 ARG A C 1
ATOM 635 O O . ARG A 1 83 ? 6.453 4.013 -15.151 1.00 93.44 83 ARG A O 1
ATOM 642 N N . LYS A 1 84 ? 4.803 2.616 -15.801 1.00 95.25 84 LYS A N 1
ATOM 643 C CA . LYS A 1 84 ? 5.184 1.502 -14.924 1.00 95.25 84 LYS A CA 1
ATOM 644 C C . LYS A 1 84 ? 6.281 0.685 -15.599 1.00 95.25 84 LYS A C 1
ATOM 646 O O . LYS A 1 84 ? 6.113 0.271 -16.746 1.00 95.25 84 LYS A O 1
ATOM 651 N N . VAL A 1 85 ? 7.400 0.477 -14.914 1.00 95.62 85 VAL A N 1
ATOM 652 C CA . VAL A 1 85 ? 8.517 -0.341 -15.406 1.00 95.62 85 VAL A CA 1
ATOM 653 C C . VAL A 1 85 ? 8.759 -1.524 -14.471 1.00 95.62 85 VAL A C 1
ATOM 655 O O . VAL A 1 85 ? 8.656 -1.349 -13.256 1.00 95.62 85 VAL A O 1
ATOM 658 N N . PRO A 1 86 ? 9.080 -2.716 -15.003 1.00 97.00 86 PRO A N 1
ATOM 659 C CA . PRO A 1 86 ? 9.491 -3.838 -14.175 1.00 97.00 86 PRO A CA 1
ATOM 660 C C . PRO A 1 86 ? 10.876 -3.567 -13.572 1.00 97.00 86 PRO A C 1
ATOM 662 O O . PRO A 1 86 ? 11.795 -3.123 -14.263 1.00 97.00 86 PRO A O 1
ATOM 665 N N . VAL A 1 87 ? 11.021 -3.847 -12.284 1.00 97.19 87 VAL A N 1
ATOM 666 C CA . VAL A 1 87 ? 12.244 -3.719 -11.490 1.00 97.19 87 VAL A CA 1
ATOM 667 C C . VAL A 1 87 ? 12.481 -5.050 -10.788 1.00 97.19 87 VAL A C 1
ATOM 669 O O . VAL A 1 87 ? 11.554 -5.638 -10.237 1.00 97.19 87 VAL A O 1
ATOM 672 N N . ALA A 1 88 ? 13.712 -5.553 -10.833 1.00 97.19 88 ALA A N 1
ATOM 673 C CA . ALA A 1 88 ? 14.051 -6.822 -10.200 1.00 97.19 88 ALA A CA 1
ATOM 674 C C . ALA A 1 88 ? 13.836 -6.768 -8.678 1.00 97.19 88 ALA A C 1
ATOM 676 O O . ALA A 1 88 ? 14.066 -5.737 -8.046 1.00 97.19 88 ALA A O 1
ATOM 677 N N . ILE A 1 89 ? 13.423 -7.897 -8.103 1.00 97.69 89 ILE A N 1
ATOM 678 C CA . ILE A 1 89 ? 13.269 -8.087 -6.656 1.00 97.69 89 ILE A CA 1
ATOM 679 C C . ILE A 1 89 ? 14.125 -9.263 -6.190 1.00 97.69 89 ILE A C 1
ATOM 681 O O . ILE A 1 89 ? 14.391 -10.193 -6.952 1.00 97.69 89 ILE A O 1
ATOM 685 N N . ASP A 1 90 ? 14.516 -9.238 -4.921 1.00 98.12 90 ASP A N 1
ATOM 686 C CA . ASP A 1 90 ? 15.102 -10.390 -4.241 1.00 98.12 90 ASP A CA 1
ATOM 687 C C . ASP A 1 90 ? 13.964 -11.250 -3.672 1.00 98.12 90 ASP A C 1
ATOM 689 O O . ASP A 1 90 ? 13.390 -10.935 -2.631 1.00 98.12 90 ASP A O 1
ATOM 693 N N . ILE A 1 91 ? 13.587 -12.312 -4.391 1.00 97.38 91 ILE A N 1
ATOM 694 C CA . ILE A 1 91 ? 12.442 -13.158 -4.020 1.00 97.38 91 ILE A CA 1
ATOM 695 C C . ILE A 1 91 ? 12.596 -13.764 -2.610 1.00 97.38 91 ILE A C 1
ATOM 697 O O . ILE A 1 91 ? 11.625 -13.695 -1.852 1.00 97.38 91 ILE A O 1
ATOM 701 N N . PRO A 1 92 ? 13.748 -14.349 -2.219 1.00 98.19 92 PRO A N 1
ATOM 702 C CA . PRO A 1 92 ? 13.972 -14.776 -0.838 1.00 98.19 92 PRO A CA 1
ATOM 703 C C . PRO A 1 92 ? 13.699 -13.674 0.191 1.00 98.19 92 PRO A C 1
ATOM 705 O O . PRO A 1 92 ? 12.907 -13.890 1.111 1.00 98.19 92 PRO A O 1
ATOM 708 N N . ALA A 1 93 ? 14.269 -12.481 0.004 1.00 98.31 93 ALA A N 1
ATOM 709 C CA . ALA A 1 93 ? 14.078 -11.375 0.940 1.00 98.31 93 ALA A CA 1
ATOM 710 C C . ALA A 1 93 ? 12.619 -10.881 0.981 1.00 98.31 93 ALA A C 1
ATOM 712 O O . ALA A 1 93 ? 12.099 -10.559 2.051 1.00 98.31 93 ALA A O 1
ATOM 713 N N . GLU A 1 94 ? 11.919 -10.833 -0.157 1.00 98.19 94 GLU A N 1
ATOM 714 C CA . GLU A 1 94 ? 10.497 -10.464 -0.186 1.00 98.19 94 GLU A CA 1
ATOM 715 C C . GLU A 1 94 ? 9.621 -11.515 0.521 1.00 98.19 94 GLU A C 1
ATOM 717 O O . GLU A 1 94 ? 8.679 -11.151 1.224 1.00 98.19 94 GLU A O 1
ATOM 722 N N . ARG A 1 95 ? 9.951 -12.811 0.429 1.00 98.31 95 ARG A N 1
ATOM 723 C CA . ARG A 1 95 ? 9.246 -13.869 1.178 1.00 98.31 95 ARG A CA 1
ATOM 724 C C . ARG A 1 95 ? 9.448 -13.753 2.686 1.00 98.31 95 ARG A C 1
ATOM 726 O O . ARG A 1 95 ? 8.502 -13.970 3.442 1.00 98.31 95 ARG A O 1
ATOM 733 N N . GLU A 1 96 ? 10.647 -13.385 3.132 1.00 98.50 96 GLU A N 1
ATOM 734 C CA . GLU A 1 96 ? 10.908 -13.111 4.550 1.00 98.50 96 GLU A CA 1
ATOM 735 C C . GLU A 1 96 ? 10.085 -11.917 5.051 1.00 98.50 96 GLU A C 1
ATOM 737 O O . GLU A 1 96 ? 9.452 -11.993 6.109 1.00 98.50 96 GLU A O 1
ATOM 742 N N . LYS A 1 97 ? 10.015 -10.836 4.263 1.00 98.38 97 LYS A N 1
ATOM 743 C CA . LYS A 1 97 ? 9.157 -9.679 4.567 1.00 98.38 97 LYS A CA 1
ATOM 744 C C . LYS A 1 97 ? 7.684 -10.070 4.631 1.00 98.38 97 LYS A C 1
ATOM 746 O O . LYS A 1 97 ? 6.997 -9.664 5.567 1.00 98.38 97 LYS A O 1
ATOM 751 N N . LEU A 1 98 ? 7.209 -10.876 3.681 1.00 98.62 98 LEU A N 1
ATOM 752 C CA . LEU A 1 98 ? 5.838 -11.383 3.666 1.00 98.62 98 LEU A CA 1
ATOM 753 C C . LEU A 1 98 ? 5.524 -12.160 4.953 1.00 98.62 98 LEU A C 1
ATOM 755 O O . LEU A 1 98 ? 4.527 -11.871 5.613 1.00 98.62 98 LEU A O 1
ATOM 759 N N . ALA A 1 99 ? 6.405 -13.072 5.372 1.00 98.62 99 ALA A N 1
ATOM 760 C CA . ALA A 1 99 ? 6.232 -13.828 6.613 1.00 98.62 99 ALA A CA 1
ATOM 761 C C . ALA A 1 99 ? 6.173 -12.914 7.855 1.00 98.62 99 ALA A C 1
ATOM 763 O O . ALA A 1 99 ? 5.327 -13.102 8.737 1.00 98.62 99 ALA A O 1
ATOM 764 N N . ALA A 1 100 ? 7.026 -11.886 7.915 1.00 98.56 100 ALA A N 1
ATOM 765 C CA . ALA A 1 100 ? 6.991 -10.887 8.982 1.00 98.56 100 ALA A CA 1
ATOM 766 C C . ALA A 1 100 ? 5.676 -10.082 8.985 1.00 98.56 100 ALA A C 1
ATOM 768 O O . ALA A 1 100 ? 5.080 -9.865 10.046 1.00 98.56 100 ALA A O 1
ATOM 769 N N . LEU A 1 101 ? 5.176 -9.685 7.810 1.00 98.69 101 LEU A N 1
ATOM 770 C CA . LEU A 1 101 ? 3.892 -8.994 7.681 1.00 98.69 101 LEU A CA 1
ATOM 771 C C . LEU A 1 101 ? 2.717 -9.885 8.090 1.00 98.69 101 LEU A C 1
ATOM 773 O O . LEU A 1 101 ? 1.795 -9.403 8.743 1.00 98.69 101 LEU A O 1
ATOM 777 N N . GLU A 1 102 ? 2.743 -11.185 7.796 1.00 98.69 102 GLU A N 1
ATOM 778 C CA . GLU A 1 102 ? 1.690 -12.108 8.230 1.00 98.69 102 GLU A CA 1
ATOM 779 C C . GLU A 1 102 ? 1.616 -12.254 9.753 1.00 98.69 102 GLU A C 1
ATOM 781 O O . GLU A 1 102 ? 0.517 -12.324 10.316 1.00 98.69 102 GLU A O 1
ATOM 786 N N . ILE A 1 103 ? 2.770 -12.277 10.432 1.00 98.69 103 ILE A N 1
ATOM 787 C CA . ILE A 1 103 ? 2.830 -12.205 11.899 1.00 98.69 103 ILE A CA 1
ATOM 78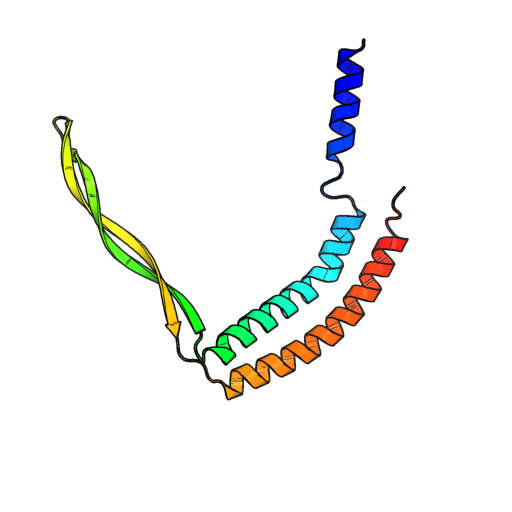8 C C . ILE A 1 103 ? 2.179 -10.901 12.357 1.00 98.69 103 ILE A C 1
ATOM 790 O O . ILE A 1 103 ? 1.262 -10.925 13.184 1.00 98.69 103 ILE A O 1
ATOM 794 N N . LYS A 1 104 ? 2.575 -9.775 11.752 1.00 98.50 104 LYS A N 1
ATOM 795 C CA . LYS A 1 104 ? 2.049 -8.462 12.121 1.00 98.50 104 LYS A CA 1
ATOM 796 C C . LYS A 1 104 ? 0.543 -8.342 11.902 1.00 98.50 104 LYS A C 1
ATOM 798 O O . LYS A 1 104 ? -0.162 -7.793 12.748 1.00 98.50 104 LYS A O 1
ATOM 803 N N . ARG A 1 105 ? 0.029 -8.905 10.808 1.00 98.69 105 ARG A N 1
ATOM 804 C CA . ARG A 1 105 ? -1.401 -8.961 10.493 1.00 98.69 105 ARG A CA 1
ATOM 805 C C . ARG A 1 105 ? -2.178 -9.643 11.611 1.00 98.69 105 ARG A C 1
ATOM 807 O O . ARG A 1 105 ? -3.219 -9.133 12.008 1.00 98.69 105 ARG A O 1
ATOM 814 N N . ARG A 1 106 ? -1.682 -10.768 12.144 1.00 98.69 106 ARG A N 1
ATOM 815 C CA . ARG A 1 106 ? -2.349 -11.487 13.247 1.00 98.69 106 ARG A CA 1
ATOM 816 C C . ARG A 1 106 ? -2.403 -10.645 14.522 1.00 98.69 106 ARG A C 1
ATOM 818 O O . ARG A 1 106 ? -3.457 -10.565 15.150 1.00 98.69 106 ARG A O 1
ATOM 825 N N . GLU A 1 107 ? -1.306 -9.977 14.873 1.00 98.38 107 GLU A N 1
ATOM 826 C CA . GLU A 1 107 ? -1.269 -9.059 16.022 1.00 98.38 107 GLU A CA 1
ATOM 827 C C . GLU A 1 107 ? -2.280 -7.915 15.872 1.00 98.38 107 GLU A C 1
ATOM 829 O O . GLU A 1 107 ? -3.054 -7.624 16.790 1.00 98.38 107 GLU A O 1
ATOM 834 N N . LEU A 1 108 ? -2.284 -7.272 14.701 1.00 98.50 108 LEU A N 1
ATOM 835 C CA . LEU A 1 108 ? -3.162 -6.144 14.404 1.00 98.50 108 LEU A CA 1
ATOM 836 C C . LEU A 1 108 ? -4.625 -6.569 14.301 1.00 98.50 108 LEU A C 1
ATOM 838 O O . LEU A 1 108 ? -5.484 -5.821 14.750 1.00 98.50 108 LEU A O 1
ATOM 842 N N . ALA A 1 109 ? -4.919 -7.767 13.796 1.00 98.44 109 ALA A N 1
ATOM 843 C CA . ALA A 1 109 ? -6.275 -8.306 13.765 1.00 98.44 109 ALA A CA 1
ATOM 844 C C . ALA A 1 109 ? -6.840 -8.466 15.181 1.00 98.44 109 ALA A C 1
ATOM 846 O O . ALA A 1 109 ? -7.940 -7.993 15.466 1.00 98.44 109 ALA A O 1
ATOM 847 N N . ALA A 1 110 ? -6.058 -9.040 16.100 1.00 98.19 110 ALA A N 1
ATOM 848 C CA . ALA A 1 110 ? -6.467 -9.167 17.496 1.00 98.19 110 ALA A CA 1
ATOM 849 C C . ALA A 1 110 ? -6.648 -7.796 18.173 1.00 98.19 110 ALA A C 1
ATOM 851 O O . ALA A 1 110 ? -7.558 -7.610 18.982 1.00 98.19 110 ALA A O 1
ATOM 852 N N . ARG A 1 111 ? -5.789 -6.817 17.855 1.00 97.88 111 ARG A N 1
ATOM 853 C CA . ARG A 1 111 ? -5.913 -5.438 18.356 1.00 97.88 111 ARG A CA 1
ATOM 854 C C . ARG A 1 111 ? -7.171 -4.755 17.825 1.00 97.88 111 ARG A C 1
ATOM 856 O O . ARG A 1 111 ? -7.941 -4.230 18.623 1.00 97.88 111 ARG A O 1
ATOM 863 N N . ALA A 1 112 ? -7.397 -4.825 16.517 1.00 97.88 112 ALA A N 1
ATOM 864 C CA . ALA A 1 112 ? -8.546 -4.235 15.846 1.00 97.88 112 ALA A CA 1
ATOM 865 C C . ALA A 1 112 ? -9.859 -4.797 16.398 1.00 97.88 112 ALA A C 1
ATOM 867 O O . ALA A 1 112 ? -10.766 -4.027 16.673 1.00 97.88 112 ALA A O 1
ATOM 868 N N . GLN A 1 113 ? -9.949 -6.107 16.651 1.00 97.12 113 GLN A N 1
ATOM 869 C CA . GLN A 1 113 ? -11.134 -6.712 17.274 1.00 97.12 113 GLN A CA 1
ATOM 870 C C . GLN A 1 113 ? -11.462 -6.096 18.642 1.00 97.12 113 GLN A C 1
ATOM 872 O O . GLN A 1 113 ? -12.614 -5.756 18.904 1.00 97.12 113 GLN A O 1
ATOM 877 N N . ARG A 1 114 ? -10.453 -5.900 19.503 1.00 97.19 114 ARG A N 1
ATOM 878 C CA . ARG A 1 114 ? -10.653 -5.257 20.814 1.00 97.19 114 ARG A CA 1
ATOM 879 C C . ARG A 1 114 ? -11.078 -3.797 20.679 1.00 97.19 114 ARG A C 1
ATOM 881 O O . ARG A 1 114 ? -11.949 -3.341 21.412 1.00 97.19 114 ARG A O 1
ATOM 888 N N . GLU A 1 115 ? -10.466 -3.067 19.755 1.00 96.44 115 GLU A N 1
ATOM 889 C CA . GLU A 1 115 ? -10.787 -1.657 19.518 1.00 96.44 115 GLU A CA 1
ATOM 890 C C . GLU A 1 115 ? -12.174 -1.476 18.890 1.00 96.44 115 GLU A C 1
ATOM 892 O O . GLU A 1 115 ? -12.889 -0.554 19.265 1.00 96.44 115 GLU A O 1
ATOM 897 N N . LEU A 1 116 ? -12.595 -2.382 18.005 1.00 96.31 116 LEU A N 1
ATOM 898 C CA . LEU A 1 116 ? -13.944 -2.400 17.437 1.00 96.31 116 LEU A CA 1
ATOM 899 C C . LEU A 1 116 ? -15.005 -2.628 18.517 1.00 96.31 116 LEU A C 1
ATOM 901 O O . LEU A 1 116 ? -15.964 -1.863 18.582 1.00 96.31 116 LEU A O 1
ATOM 905 N N . ALA A 1 117 ? -14.79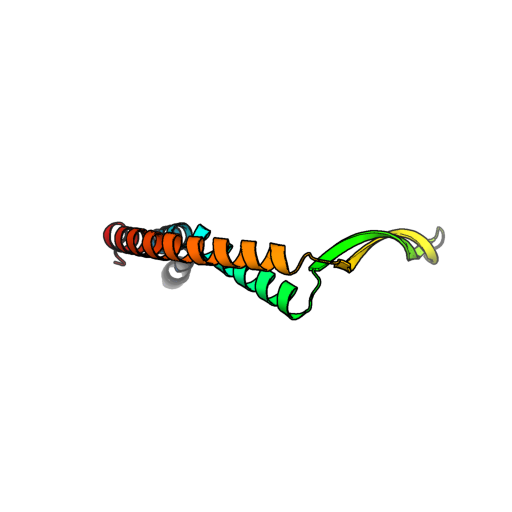7 -3.599 19.412 1.00 95.00 117 ALA A N 1
ATOM 906 C CA . ALA A 1 117 ? -15.693 -3.816 20.548 1.00 95.00 117 ALA A CA 1
ATOM 907 C C . ALA A 1 117 ? -15.766 -2.579 21.468 1.00 95.00 117 ALA A C 1
ATOM 909 O O . ALA A 1 117 ? -16.836 -2.212 21.952 1.00 95.00 117 ALA A O 1
ATOM 910 N N . ALA A 1 118 ? -14.640 -1.885 21.672 1.00 94.00 118 ALA A N 1
ATOM 911 C CA . ALA A 1 118 ? -14.625 -0.628 22.417 1.00 94.00 118 ALA A CA 1
ATOM 912 C C . ALA A 1 118 ? -15.394 0.495 21.695 1.00 94.00 118 ALA A C 1
ATOM 914 O O . ALA A 1 118 ? -16.079 1.274 22.356 1.00 94.00 118 ALA A O 1
ATOM 915 N N . CYS A 1 119 ? -15.320 0.573 20.362 1.00 94.06 119 CYS A N 1
ATOM 916 C CA . CYS A 1 119 ? -16.096 1.530 19.570 1.00 94.06 119 CYS A CA 1
ATOM 917 C C . CYS A 1 119 ? -17.606 1.296 19.702 1.00 94.06 119 CYS A C 1
ATOM 919 O O . CYS A 1 119 ? -18.348 2.262 19.855 1.00 94.06 119 CYS A O 1
ATOM 921 N N . GLU A 1 120 ? -18.053 0.039 19.675 1.00 90.94 120 GLU A N 1
ATOM 922 C CA . GLU A 1 120 ? -19.470 -0.324 19.832 1.00 90.94 120 GLU A CA 1
ATOM 923 C C . GLU A 1 120 ? -20.006 0.058 21.218 1.00 90.94 120 GLU A C 1
ATOM 925 O O . GLU A 1 120 ? -21.102 0.601 21.328 1.00 90.94 120 GLU A O 1
ATOM 930 N N . ALA A 1 121 ? -19.206 -0.138 22.271 1.00 92.06 121 ALA A N 1
ATOM 931 C CA . ALA A 1 121 ? -19.574 0.261 23.630 1.00 92.06 121 ALA A CA 1
ATOM 932 C C . ALA A 1 121 ? -19.587 1.789 23.839 1.00 92.06 121 ALA A C 1
ATOM 934 O O . ALA A 1 121 ? -20.392 2.298 24.616 1.00 92.06 121 ALA A O 1
ATOM 935 N N . GLN A 1 122 ? -18.685 2.527 23.179 1.00 90.94 122 GLN A N 1
ATOM 936 C CA . GLN A 1 122 ? -18.571 3.988 23.319 1.00 90.94 122 GLN A CA 1
ATOM 937 C C . GLN A 1 122 ? -19.571 4.759 22.451 1.00 90.94 122 GLN A C 1
ATOM 939 O O . GLN A 1 122 ? -19.992 5.851 22.829 1.00 90.94 122 GLN A O 1
ATOM 944 N N . PHE A 1 123 ? -19.934 4.208 21.293 1.00 88.44 123 PHE A N 1
ATOM 945 C CA . PHE A 1 123 ? -20.828 4.831 20.321 1.00 88.44 123 PHE A CA 1
ATOM 946 C C . PHE A 1 123 ? -21.927 3.838 19.905 1.00 88.44 123 PHE A C 1
ATOM 948 O O . PHE A 1 123 ? -21.882 3.306 18.791 1.00 88.44 123 PHE A O 1
ATOM 955 N N . PRO A 1 124 ? -22.901 3.555 20.789 1.00 80.25 124 PRO A N 1
ATOM 956 C CA . PRO A 1 124 ? -24.053 2.742 20.434 1.00 80.25 124 PRO A CA 1
ATOM 957 C C . PRO A 1 124 ? -24.895 3.459 19.375 1.00 80.25 124 PRO A C 1
ATOM 959 O O . PRO A 1 124 ? -25.090 4.674 19.422 1.00 80.25 124 PRO A O 1
ATOM 962 N N . GLU A 1 125 ? -25.369 2.692 18.403 1.00 68.06 125 GLU A N 1
ATOM 963 C CA . GLU A 1 125 ? -26.236 3.168 17.328 1.00 68.06 125 GLU A CA 1
ATOM 964 C C . GLU A 1 125 ? -27.625 3.351 17.942 1.00 68.06 125 GLU A C 1
ATOM 966 O O . GLU A 1 125 ? -28.249 2.377 18.361 1.00 68.06 125 GLU A O 1
ATOM 971 N N . SER A 1 126 ? -28.032 4.608 18.127 1.00 58.03 126 SER A N 1
ATOM 972 C CA . SER A 1 126 ? -29.345 4.978 18.666 1.00 58.03 126 SER A CA 1
ATOM 973 C C . SER A 1 126 ? -30.441 4.824 17.625 1.00 58.03 126 SER A C 1
ATOM 975 O O . SER A 1 126 ? -30.245 5.416 16.536 1.00 58.03 126 SER A O 1
#

Foldseek 3Di:
DVVVVVVVVVVVVVVVPDDLLVVLLCVLCVVLVVLVVVLVQLVVCLVVQWHWDKDKDWDWDWDWDQDPPRDTDIDTDTDIDIDTDTHGDDNVVSVVVSVVSVVVSVVSVVRSVVSSVVSCVVDPDD

pLDDT: mean 88.32, std 13.93, range [50.19, 98.75]